Protein AF-A0A2D0PBV6-F1 (afdb_monomer_lite)

Organism: Eresus cinnaberinus (NCBI:txid175337)

Secondary structure (DSSP, 8-state):
-HHHHHHHHHHHHHHHHHHHT--BBPPPS--S---SSEEEES-SSGGGSPTTEEEEEETTEEEEEEPBSS--SBEEPPTTS---SEEEEPPHHHHH--

Structure (mmCIF, N/CA/C/O backbone):
data_AF-A0A2D0PBV6-F1
#
_entry.id   AF-A0A2D0PBV6-F1
#
loop_
_atom_site.group_PDB
_atom_site.id
_atom_site.type_symbol
_atom_site.label_atom_id
_atom_site.label_alt_id
_atom_site.label_comp_id
_atom_site.label_asym_id
_atom_site.label_entity_id
_atom_site.label_seq_id
_atom_site.pdbx_PDB_ins_code
_atom_site.Cartn_x
_atom_site.Cartn_y
_atom_site.Cartn_z
_atom_site.occupancy
_atom_site.B_iso_or_equiv
_atom_site.auth_seq_id
_atom_site.auth_comp_id
_atom_site.auth_asym_id
_atom_site.auth_atom_id
_atom_site.pdbx_PDB_model_num
ATOM 1 N N . MET A 1 1 ? -33.876 25.531 18.429 1.00 55.28 1 MET A N 1
ATOM 2 C CA . MET A 1 1 ? -32.624 25.347 19.202 1.00 55.28 1 MET A CA 1
ATOM 3 C C . MET A 1 1 ? -32.238 23.874 19.436 1.00 55.28 1 MET A C 1
ATOM 5 O O . MET A 1 1 ? -31.059 23.567 19.355 1.00 55.28 1 MET A O 1
ATOM 9 N N . MET A 1 2 ? -33.182 22.945 19.668 1.00 61.91 2 MET A N 1
ATOM 10 C CA . MET A 1 2 ? -32.887 21.512 19.911 1.00 61.91 2 MET A CA 1
ATOM 11 C C . MET A 1 2 ? -32.495 20.711 18.646 1.00 61.91 2 MET A C 1
ATOM 13 O O . MET A 1 2 ? -31.623 19.855 18.713 1.00 61.91 2 MET A O 1
ATOM 17 N N . LYS A 1 3 ? -33.053 21.052 17.471 1.00 62.81 3 LYS A N 1
ATOM 18 C CA . LYS A 1 3 ? -32.738 20.401 16.177 1.00 62.81 3 LYS A CA 1
ATOM 19 C C . LYS A 1 3 ? -31.272 20.572 15.739 1.00 62.81 3 LYS A C 1
ATOM 21 O O . LYS A 1 3 ? -30.637 19.595 15.371 1.00 62.81 3 LYS A O 1
ATOM 26 N N . ILE A 1 4 ? -30.712 21.781 15.866 1.00 76.75 4 ILE A N 1
ATOM 27 C CA . ILE A 1 4 ? -29.295 22.065 15.554 1.00 76.75 4 ILE A CA 1
ATOM 28 C C . ILE A 1 4 ? -28.352 21.285 16.481 1.00 76.75 4 ILE A C 1
ATOM 30 O O . ILE A 1 4 ? -27.378 20.713 16.010 1.00 76.75 4 ILE A O 1
ATOM 34 N N . LYS A 1 5 ? -28.668 21.194 17.781 1.00 74.19 5 LYS A N 1
ATOM 35 C CA . LYS A 1 5 ? -27.870 20.419 18.747 1.00 74.19 5 LYS A CA 1
ATOM 36 C C . LYS A 1 5 ? -27.839 18.925 18.398 1.00 74.19 5 LYS A C 1
ATOM 38 O O . LYS A 1 5 ? -26.774 18.324 18.432 1.00 74.19 5 LYS A O 1
ATOM 43 N N . ILE A 1 6 ? -28.978 18.349 18.001 1.00 83.12 6 ILE A N 1
ATOM 44 C CA . ILE A 1 6 ? -29.062 16.946 17.558 1.00 83.12 6 ILE A CA 1
ATOM 45 C C . ILE A 1 6 ? -28.268 16.728 16.261 1.00 83.12 6 ILE A C 1
ATOM 47 O O . ILE A 1 6 ? -27.549 15.742 16.150 1.00 83.12 6 ILE A O 1
ATOM 51 N N . HIS A 1 7 ? -28.349 17.648 15.293 1.00 84.62 7 HIS A N 1
ATOM 52 C CA . HIS A 1 7 ? -27.581 17.546 14.044 1.00 84.62 7 HIS A CA 1
ATOM 53 C C . HIS A 1 7 ? -26.071 17.617 14.282 1.00 84.62 7 HIS A C 1
ATOM 55 O O . HIS A 1 7 ? -25.332 16.828 13.703 1.00 84.62 7 HIS A O 1
ATOM 61 N N . ILE A 1 8 ? -25.617 18.497 15.179 1.00 87.62 8 ILE A N 1
ATOM 62 C CA . ILE A 1 8 ? -24.204 18.581 15.567 1.00 87.62 8 ILE A CA 1
ATOM 63 C C . ILE A 1 8 ? -23.736 17.253 16.178 1.00 87.62 8 ILE A C 1
ATOM 65 O O . ILE A 1 8 ? -22.708 16.726 15.763 1.00 87.62 8 ILE A O 1
ATOM 69 N N . ILE A 1 9 ? -24.506 16.672 17.105 1.00 89.25 9 ILE A N 1
ATOM 70 C CA . ILE A 1 9 ? -24.172 15.377 17.723 1.00 89.25 9 ILE A CA 1
ATOM 71 C C . ILE A 1 9 ? -24.091 14.263 16.669 1.00 89.25 9 ILE A C 1
ATOM 73 O O . ILE A 1 9 ? -23.145 13.480 16.685 1.00 89.25 9 ILE A O 1
ATOM 77 N N . LEU A 1 10 ? -25.038 14.210 15.727 1.00 89.69 10 LEU A N 1
ATOM 78 C CA . LEU A 1 10 ? -25.020 13.221 14.644 1.00 89.69 10 LEU A CA 1
ATOM 79 C C . LEU A 1 10 ? -23.783 13.368 13.750 1.00 89.69 10 LEU A C 1
ATOM 81 O O . LEU A 1 10 ? -23.152 12.364 13.432 1.00 89.69 10 LEU A O 1
ATOM 85 N N . ILE A 1 11 ? -23.398 14.597 13.393 1.00 89.25 11 ILE A N 1
ATOM 86 C CA . ILE A 1 11 ? -22.182 14.853 12.605 1.00 89.25 11 ILE A CA 1
ATOM 87 C C . ILE A 1 11 ? -20.942 14.365 13.362 1.00 89.25 11 ILE A C 1
ATOM 89 O O . ILE A 1 11 ? -20.124 13.652 12.787 1.00 89.25 11 ILE A O 1
ATOM 93 N N . PHE A 1 12 ? -20.826 14.677 14.656 1.00 88.50 12 PHE A N 1
ATOM 94 C CA . PHE A 1 12 ? -19.703 14.209 15.472 1.00 88.50 12 PHE A CA 1
ATOM 95 C C . PHE A 1 12 ? -19.629 12.683 15.554 1.00 88.50 12 PHE A C 1
ATOM 97 O O . PHE A 1 12 ? -18.538 12.132 15.433 1.00 88.50 12 PHE A O 1
ATOM 104 N N . LEU A 1 13 ? -20.764 11.996 15.706 1.00 88.00 13 LEU A N 1
ATOM 105 C CA . LEU A 1 13 ? -20.802 10.530 15.722 1.00 88.00 13 LEU A CA 1
ATOM 106 C C . LEU A 1 13 ? -20.361 9.929 14.383 1.00 88.00 13 LEU A C 1
ATOM 108 O O . LEU A 1 13 ? -19.608 8.957 14.373 1.00 88.00 13 LEU A O 1
ATOM 112 N N . VAL A 1 14 ? -20.779 10.521 13.261 1.00 86.44 14 VAL A N 1
ATOM 113 C CA . VAL A 1 14 ? -20.354 10.084 11.921 1.00 86.44 14 VAL A CA 1
ATOM 114 C C . VAL A 1 14 ? -18.855 10.313 11.726 1.00 86.44 14 VAL A C 1
ATOM 116 O O . VAL A 1 14 ? -18.152 9.399 11.303 1.00 86.44 14 VAL A O 1
ATOM 119 N N . CYS A 1 15 ? -18.335 11.489 12.084 1.00 84.06 15 CYS A N 1
ATOM 120 C CA . CYS A 1 15 ? -16.901 11.773 12.011 1.00 84.06 15 CYS A CA 1
ATOM 121 C C . CYS A 1 15 ? -16.085 10.824 12.898 1.00 84.06 15 CYS A C 1
ATOM 123 O O . CYS A 1 15 ? -15.065 10.301 12.455 1.00 84.06 15 CYS A O 1
ATOM 125 N N . PHE A 1 16 ? -16.551 10.562 14.122 1.00 81.50 16 PHE A N 1
ATOM 126 C CA . PHE A 1 16 ? -15.892 9.637 15.039 1.00 81.50 16 PHE A CA 1
ATOM 127 C C . PHE A 1 16 ? -15.870 8.213 14.481 1.00 81.50 16 PHE A C 1
ATOM 129 O O . PHE A 1 16 ? -14.829 7.564 14.518 1.00 81.50 16 PHE A O 1
ATOM 136 N N . ALA A 1 17 ? -16.981 7.747 13.901 1.00 77.06 17 ALA A N 1
ATOM 137 C CA . ALA A 1 17 ? -17.028 6.454 13.230 1.00 77.06 17 ALA A CA 1
ATOM 138 C C . ALA A 1 17 ? -16.018 6.385 12.071 1.00 77.06 17 ALA A C 1
ATOM 140 O O . ALA A 1 17 ? -15.251 5.432 11.998 1.00 77.06 17 ALA A O 1
ATOM 141 N N . ILE A 1 18 ? -15.948 7.406 11.209 1.00 75.12 18 ILE A N 1
ATOM 142 C CA . ILE A 1 18 ? -14.990 7.435 10.087 1.00 75.12 18 ILE A CA 1
ATOM 143 C C . ILE A 1 18 ? -13.542 7.313 10.588 1.00 75.12 18 ILE A C 1
ATOM 145 O O . ILE A 1 18 ? -12.774 6.528 10.036 1.00 75.12 18 ILE A O 1
ATOM 149 N N . VAL A 1 19 ? -13.178 8.045 11.646 1.00 72.19 19 VAL A N 1
ATOM 150 C CA . VAL A 1 19 ? -11.825 7.994 12.229 1.00 72.19 19 VAL A CA 1
ATOM 151 C C . VAL A 1 19 ? -11.553 6.643 12.895 1.00 72.19 19 VAL A C 1
ATOM 153 O O . VAL A 1 19 ? -10.482 6.074 12.703 1.00 72.19 19 VAL A O 1
ATOM 156 N N . ALA A 1 20 ? -12.522 6.092 13.629 1.00 69.12 20 ALA A N 1
ATOM 157 C CA . ALA A 1 20 ? -12.379 4.804 14.309 1.00 69.12 20 ALA A CA 1
ATOM 158 C C . ALA A 1 20 ? -12.217 3.620 13.339 1.00 69.12 20 ALA A C 1
ATOM 160 O O . ALA A 1 20 ? -11.642 2.598 13.707 1.00 69.12 20 ALA A O 1
ATOM 161 N N . PHE A 1 21 ? -12.708 3.751 12.104 1.00 69.38 21 PHE A N 1
ATOM 162 C CA . PHE A 1 21 ? -12.566 2.743 11.053 1.00 69.38 21 PHE A CA 1
ATOM 163 C C . PHE A 1 21 ? -11.492 3.092 10.017 1.00 69.38 21 PHE A C 1
ATOM 165 O O . PHE A 1 21 ? -11.444 2.450 8.964 1.00 69.38 21 PHE A O 1
ATOM 172 N N . ALA A 1 22 ? -10.627 4.073 10.295 1.00 80.44 22 ALA A N 1
ATOM 173 C CA . ALA A 1 22 ? -9.502 4.376 9.425 1.00 80.44 22 ALA A CA 1
ATOM 174 C C . ALA A 1 22 ? -8.593 3.142 9.286 1.00 80.44 22 ALA A C 1
ATOM 176 O O . ALA A 1 22 ? -8.229 2.487 10.263 1.00 80.44 22 ALA A O 1
ATOM 177 N N . LYS A 1 23 ? -8.267 2.801 8.040 1.00 87.88 23 LYS A N 1
ATOM 178 C CA . LYS A 1 23 ? -7.448 1.644 7.677 1.00 87.88 23 LYS A CA 1
ATOM 179 C C . LYS A 1 23 ? -6.138 2.132 7.085 1.00 87.88 23 LYS A C 1
ATOM 181 O O . LYS A 1 23 ? -6.148 2.908 6.132 1.00 87.88 23 LYS A O 1
ATOM 186 N N . PHE A 1 24 ? -5.027 1.646 7.623 1.00 92.44 24 PHE A N 1
ATOM 187 C CA . PHE A 1 24 ? -3.686 2.089 7.253 1.00 92.44 24 PHE A CA 1
ATOM 188 C C . PHE A 1 24 ? -2.858 0.954 6.660 1.00 92.44 24 PHE A C 1
ATOM 190 O O . PHE A 1 24 ? -2.987 -0.214 7.044 1.00 92.44 24 PHE A O 1
ATOM 197 N N . CYS A 1 25 ? -1.996 1.301 5.707 1.00 96.06 25 CYS A N 1
ATOM 198 C CA . CYS A 1 25 ? -1.067 0.359 5.097 1.00 96.06 25 CYS A CA 1
ATOM 199 C C . CYS A 1 25 ? 0.082 0.062 6.056 1.00 96.06 25 CYS A C 1
ATOM 201 O O . CYS A 1 25 ? 0.701 1.003 6.551 1.00 96.06 25 CYS A O 1
ATOM 203 N N . PRO A 1 26 ? 0.436 -1.207 6.312 1.00 95.38 26 PRO A N 1
ATOM 204 C CA . PRO A 1 26 ? 1.640 -1.493 7.079 1.00 95.38 26 PRO A CA 1
ATOM 205 C C . PRO A 1 26 ? 2.880 -0.914 6.370 1.00 95.38 26 PRO A C 1
ATOM 207 O O . PRO A 1 26 ? 2.858 -0.737 5.148 1.00 95.38 26 PRO A O 1
ATOM 210 N N . PRO A 1 27 ? 3.970 -0.641 7.106 1.00 94.12 27 PRO A N 1
ATOM 211 C CA . PRO A 1 27 ? 5.236 -0.269 6.489 1.00 94.12 27 PRO A CA 1
ATOM 212 C C . PRO A 1 27 ? 5.683 -1.332 5.469 1.00 94.12 27 PRO A C 1
ATOM 214 O O . PRO A 1 27 ? 5.446 -2.525 5.705 1.00 94.12 27 PRO A O 1
ATOM 217 N N . PRO A 1 28 ? 6.340 -0.940 4.362 1.00 91.25 28 PRO A N 1
ATOM 218 C CA . PRO A 1 28 ? 6.859 -1.894 3.389 1.00 91.25 28 PRO A CA 1
ATOM 219 C C . PRO A 1 28 ? 7.814 -2.889 4.054 1.00 91.25 28 PRO A C 1
ATOM 221 O O . PRO A 1 28 ? 8.684 -2.494 4.830 1.00 91.25 28 PRO A O 1
ATOM 224 N N . LEU A 1 29 ? 7.698 -4.177 3.716 1.00 86.06 29 LEU A N 1
ATOM 225 C CA . LEU A 1 29 ? 8.646 -5.195 4.200 1.00 86.06 29 LEU A CA 1
ATOM 226 C C . LEU A 1 29 ? 10.073 -4.943 3.694 1.00 86.06 29 LEU A C 1
ATOM 228 O O . LEU A 1 29 ? 11.044 -5.267 4.372 1.00 86.06 29 LEU A O 1
ATOM 232 N N . HIS A 1 30 ? 10.183 -4.367 2.499 1.00 87.62 30 HIS A N 1
ATOM 233 C CA . HIS A 1 30 ? 11.439 -3.982 1.873 1.00 87.62 30 HIS A CA 1
ATOM 234 C C . HIS A 1 30 ? 11.352 -2.496 1.515 1.00 87.62 30 HIS A C 1
ATOM 236 O O . HIS A 1 30 ? 10.794 -2.170 0.469 1.00 87.62 30 HIS A O 1
ATOM 242 N N . PRO A 1 31 ? 11.832 -1.597 2.392 1.00 86.75 31 PRO A N 1
ATOM 243 C CA . PRO A 1 31 ? 11.748 -0.153 2.172 1.00 86.75 31 PRO A CA 1
ATOM 244 C C . PRO A 1 31 ? 12.767 0.356 1.143 1.00 86.75 31 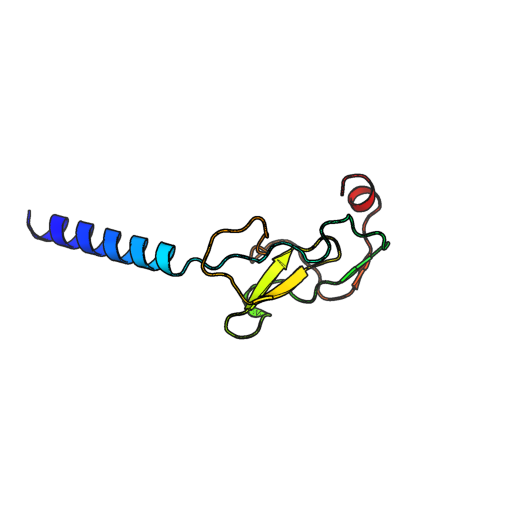PRO A C 1
ATOM 246 O O . PRO A 1 31 ? 12.645 1.480 0.673 1.00 86.75 31 PRO A O 1
ATOM 249 N N . GLU A 1 32 ? 13.759 -0.465 0.793 1.00 89.88 32 GLU A N 1
ATOM 250 C CA . GLU A 1 32 ? 14.793 -0.127 -0.182 1.00 89.88 32 GLU A CA 1
ATOM 251 C C . GLU A 1 32 ? 14.205 0.166 -1.575 1.00 89.88 32 GLU A C 1
ATOM 253 O O . GLU A 1 32 ? 13.251 -0.507 -1.992 1.00 89.88 32 GLU A O 1
ATOM 258 N N . PRO A 1 33 ? 14.809 1.095 -2.341 1.00 87.88 33 PRO A N 1
ATOM 259 C CA . PRO A 1 33 ? 14.405 1.372 -3.712 1.00 87.88 33 PRO A CA 1
ATOM 260 C C . PRO A 1 33 ? 14.381 0.110 -4.574 1.00 87.88 33 PRO A C 1
ATOM 262 O O . PRO A 1 33 ? 15.208 -0.803 -4.444 1.00 87.88 33 PRO A O 1
ATOM 265 N N . CYS A 1 34 ? 13.428 0.057 -5.502 1.00 88.06 34 CYS A N 1
ATOM 266 C CA . CYS A 1 34 ? 13.292 -1.101 -6.363 1.00 88.06 34 CYS A CA 1
ATOM 267 C C . CYS A 1 34 ? 14.450 -1.196 -7.357 1.00 88.06 34 CYS A C 1
ATOM 269 O O . CYS A 1 34 ? 14.502 -0.459 -8.335 1.00 88.06 34 CYS A O 1
ATOM 271 N N . LYS A 1 35 ? 15.331 -2.180 -7.165 1.00 88.44 35 LYS A N 1
ATOM 272 C CA . LYS A 1 35 ? 16.511 -2.412 -8.020 1.00 88.44 35 LYS A CA 1
ATOM 273 C C . LYS A 1 35 ? 16.193 -3.001 -9.402 1.00 88.44 35 LYS A C 1
ATOM 275 O O . LYS A 1 35 ? 17.108 -3.337 -10.149 1.00 88.44 35 LYS A O 1
ATOM 280 N N . ARG A 1 36 ? 14.915 -3.215 -9.722 1.00 87.00 36 ARG A N 1
ATOM 281 C CA . ARG A 1 36 ? 14.475 -3.775 -11.005 1.00 87.00 36 ARG A CA 1
ATOM 282 C C . ARG A 1 36 ? 14.111 -2.643 -11.956 1.00 87.00 36 ARG A C 1
ATOM 284 O O . ARG A 1 36 ? 13.506 -1.660 -11.545 1.00 87.00 36 ARG A O 1
ATOM 291 N N . ASP A 1 37 ? 14.358 -2.851 -13.242 1.00 88.06 37 ASP A N 1
ATOM 292 C CA . ASP A 1 37 ? 13.916 -1.971 -14.333 1.00 88.06 37 ASP A CA 1
ATOM 293 C C . ASP A 1 37 ? 12.395 -2.025 -14.570 1.00 88.06 37 ASP A C 1
ATOM 295 O O . ASP A 1 37 ? 11.874 -1.434 -15.515 1.00 88.06 37 ASP A O 1
ATOM 299 N N . TYR A 1 38 ? 11.657 -2.742 -13.723 1.00 88.81 38 TYR A N 1
ATOM 300 C CA . TYR A 1 38 ? 10.208 -2.827 -13.747 1.00 88.81 38 TYR A CA 1
ATOM 301 C C . TYR A 1 38 ? 9.626 -2.838 -12.333 1.00 88.81 38 TYR A C 1
ATOM 303 O O . TYR A 1 38 ? 10.269 -3.266 -11.374 1.00 88.81 38 TYR A O 1
ATOM 311 N N . LYS A 1 39 ? 8.375 -2.398 -12.223 1.00 91.62 39 LYS A N 1
ATOM 312 C CA . LYS A 1 39 ? 7.503 -2.601 -11.062 1.00 91.62 39 LYS A CA 1
ATOM 313 C C . LYS A 1 39 ? 6.423 -3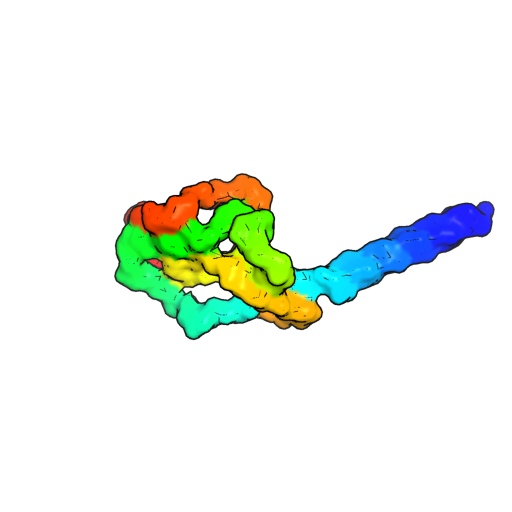.615 -11.418 1.00 91.62 39 LYS A C 1
ATOM 315 O O . LYS A 1 39 ? 6.146 -3.841 -12.599 1.00 91.62 39 LYS A O 1
ATOM 320 N N . TYR A 1 40 ? 5.838 -4.245 -10.409 1.00 95.12 40 TYR A N 1
ATOM 321 C CA . TYR A 1 40 ? 4.709 -5.146 -10.596 1.00 95.12 40 TYR A CA 1
ATOM 322 C C . TYR A 1 40 ? 3.554 -4.727 -9.691 1.00 95.12 40 TYR A C 1
ATOM 324 O O . TYR A 1 40 ? 3.633 -4.872 -8.474 1.00 95.12 40 TYR A O 1
ATOM 332 N N . ASN A 1 41 ? 2.486 -4.206 -10.289 1.00 96.31 41 ASN A N 1
ATOM 333 C CA . ASN A 1 41 ? 1.299 -3.789 -9.554 1.00 96.31 41 ASN A CA 1
ATOM 334 C C . ASN A 1 41 ? 0.305 -4.949 -9.494 1.00 96.31 41 ASN A C 1
ATOM 336 O O . ASN A 1 41 ? -0.255 -5.362 -10.511 1.00 96.31 41 ASN A O 1
ATOM 340 N N . HIS A 1 42 ? 0.082 -5.470 -8.293 1.00 96.81 42 HIS A N 1
ATOM 341 C CA . HIS A 1 42 ? -0.955 -6.460 -8.013 1.00 96.81 42 HIS A CA 1
ATOM 342 C C . HIS A 1 42 ? -2.336 -5.826 -7.797 1.00 96.81 42 HIS A C 1
ATOM 344 O O . HIS A 1 42 ? -3.326 -6.549 -7.776 1.00 96.81 42 HIS A O 1
ATOM 350 N N . CYS A 1 43 ? -2.395 -4.503 -7.627 1.00 97.44 43 CYS A N 1
ATOM 351 C CA . CYS A 1 43 ? -3.616 -3.717 -7.507 1.00 97.44 43 CYS A CA 1
ATOM 352 C C . CYS A 1 43 ? -3.400 -2.299 -8.065 1.00 97.44 43 CYS A C 1
ATOM 354 O O . CYS A 1 43 ? -2.295 -1.753 -8.004 1.00 97.44 43 CYS A O 1
ATOM 356 N N . CYS A 1 44 ? -4.464 -1.711 -8.597 1.00 96.81 44 CYS A N 1
ATOM 357 C CA . CYS A 1 44 ? -4.559 -0.323 -9.054 1.00 96.81 44 CYS A CA 1
ATOM 358 C C . CYS A 1 44 ? -5.801 0.388 -8.487 1.00 96.81 44 CYS A C 1
ATOM 360 O O . CYS A 1 44 ? -6.145 1.494 -8.891 1.00 96.81 44 CYS A O 1
ATOM 362 N N . SER A 1 45 ? -6.501 -0.252 -7.559 1.00 95.44 45 SER A N 1
ATOM 363 C CA . SER A 1 45 ? -7.612 0.298 -6.810 1.00 95.44 45 SER A CA 1
ATOM 364 C C . SER A 1 45 ? -7.751 -0.454 -5.489 1.00 95.44 45 SER A C 1
ATOM 366 O O . SER A 1 45 ? -7.335 -1.607 -5.350 1.00 95.44 45 SER A O 1
ATOM 368 N N . GLN A 1 46 ? -8.384 0.180 -4.507 1.00 94.38 46 GLN A N 1
ATOM 369 C CA . GLN A 1 46 ? -8.757 -0.482 -3.256 1.00 94.38 46 GLN A CA 1
ATOM 370 C C . GLN A 1 46 ? -9.745 -1.641 -3.486 1.00 94.38 46 GLN A C 1
ATOM 372 O O . GLN A 1 46 ? -9.778 -2.577 -2.695 1.00 94.38 46 GLN A O 1
ATOM 377 N N . GLY A 1 47 ? -10.524 -1.600 -4.576 1.00 93.44 47 GLY A N 1
ATOM 378 C CA . GLY A 1 47 ? -11.491 -2.642 -4.937 1.00 93.44 47 GLY A CA 1
ATOM 379 C C . GLY A 1 47 ? -10.866 -3.909 -5.524 1.00 93.44 47 GLY A C 1
ATOM 380 O O . GLY A 1 47 ? -11.539 -4.932 -5.599 1.00 93.44 47 GLY A O 1
ATOM 381 N N . ASP A 1 48 ? -9.589 -3.865 -5.902 1.00 96.25 48 ASP A N 1
ATOM 382 C CA . ASP A 1 48 ? -8.884 -5.028 -6.453 1.00 96.25 48 ASP A CA 1
ATOM 383 C C . ASP A 1 48 ? -8.445 -6.013 -5.360 1.00 96.25 48 ASP A C 1
ATOM 385 O O . ASP A 1 48 ? -8.093 -7.163 -5.635 1.00 96.25 48 ASP A O 1
ATOM 389 N N . CYS A 1 49 ? -8.437 -5.551 -4.110 1.00 96.38 49 CYS A N 1
ATOM 390 C CA . CYS A 1 49 ? -8.026 -6.328 -2.957 1.00 96.38 49 CYS A CA 1
ATOM 391 C C . CYS A 1 49 ? -9.201 -7.088 -2.337 1.00 96.38 49 CYS A C 1
ATOM 393 O O . CYS A 1 49 ? -10.365 -6.695 -2.422 1.00 96.38 49 CYS A O 1
ATOM 395 N N . LYS A 1 50 ? -8.890 -8.211 -1.681 1.00 93.75 5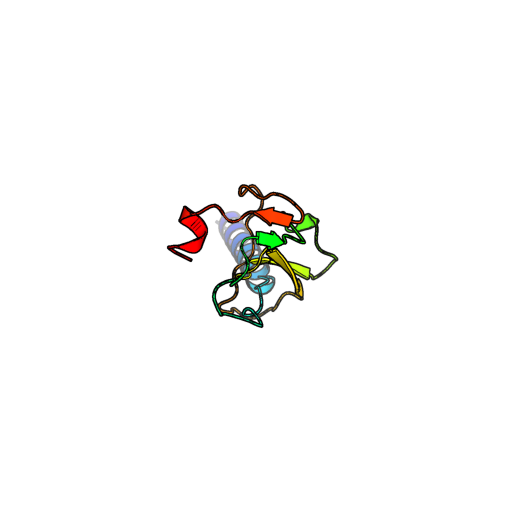0 LYS A N 1
ATOM 396 C CA . LYS A 1 50 ? -9.884 -8.992 -0.935 1.00 93.75 50 LYS A CA 1
ATOM 397 C C . LYS A 1 50 ? -10.398 -8.200 0.267 1.00 93.75 50 LYS A C 1
ATOM 399 O O . LYS A 1 50 ? -9.764 -7.258 0.731 1.00 93.75 50 LYS A O 1
ATOM 404 N N . SER A 1 51 ? -11.533 -8.628 0.819 1.00 87.06 51 SER A N 1
ATOM 405 C CA . SER A 1 51 ? -12.102 -8.024 2.026 1.00 87.06 51 SER A CA 1
ATOM 406 C C . SER A 1 51 ? -11.054 -7.892 3.138 1.00 87.06 51 SER A C 1
ATOM 408 O O . SER A 1 51 ? -10.351 -8.856 3.444 1.00 87.06 51 SER A O 1
ATOM 410 N N . TYR A 1 52 ? -11.002 -6.708 3.761 1.00 86.81 52 TYR A N 1
ATOM 411 C CA . TYR A 1 52 ? -10.049 -6.297 4.809 1.00 86.81 52 TYR A CA 1
ATOM 412 C C . TYR A 1 52 ? -8.595 -6.067 4.365 1.00 86.81 52 TYR A C 1
ATOM 414 O O . TYR A 1 52 ? -7.781 -5.642 5.193 1.00 86.81 52 TYR A O 1
ATOM 422 N N . ASP A 1 53 ? -8.278 -6.308 3.096 1.00 95.12 53 ASP A N 1
ATOM 423 C CA . ASP A 1 53 ? -7.017 -5.888 2.504 1.00 95.12 53 ASP A CA 1
ATOM 424 C C . ASP A 1 53 ? -7.209 -4.553 1.783 1.00 95.12 53 ASP A C 1
ATOM 426 O O . ASP A 1 53 ? -8.291 -4.230 1.293 1.00 95.12 53 ASP A O 1
ATOM 430 N N . ILE A 1 54 ? -6.140 -3.773 1.738 1.00 95.88 54 ILE A N 1
ATOM 431 C CA . ILE A 1 54 ? -6.082 -2.476 1.073 1.00 95.88 54 ILE A CA 1
ATOM 432 C C . ILE A 1 54 ? -4.886 -2.458 0.126 1.00 95.88 54 ILE A C 1
ATOM 434 O O . ILE A 1 54 ? -3.868 -3.110 0.377 1.00 95.88 54 ILE A O 1
ATOM 438 N N . CYS A 1 55 ? -5.011 -1.727 -0.975 1.00 97.06 55 CYS A N 1
ATOM 439 C CA . CYS A 1 55 ? -3.940 -1.574 -1.947 1.00 97.06 55 CYS A CA 1
ATOM 440 C C . CYS A 1 55 ? -2.898 -0.594 -1.399 1.00 97.06 55 CYS A C 1
ATOM 442 O O . CYS A 1 55 ? -3.210 0.577 -1.161 1.00 97.06 55 CYS A O 1
ATOM 444 N N . CYS A 1 56 ? -1.675 -1.073 -1.188 1.00 96.81 56 CYS A N 1
ATOM 445 C CA . CYS A 1 56 ? -0.566 -0.318 -0.619 1.00 96.81 56 CYS A CA 1
ATOM 446 C C . CYS A 1 56 ? 0.534 -0.093 -1.649 1.00 96.81 56 CYS A C 1
ATOM 448 O O . CYS A 1 56 ? 0.840 -0.983 -2.442 1.00 96.81 56 CYS A O 1
ATOM 450 N N . VAL A 1 57 ? 1.147 1.086 -1.602 1.00 95.19 57 VAL A N 1
ATOM 451 C CA . VAL A 1 57 ? 2.296 1.445 -2.432 1.00 95.19 57 VAL A CA 1
ATOM 452 C C . VAL A 1 57 ? 3.558 0.887 -1.784 1.00 95.19 57 VAL A C 1
ATOM 454 O O . VAL A 1 57 ? 3.903 1.254 -0.661 1.00 95.19 57 VAL A O 1
ATOM 457 N N . GLU A 1 58 ? 4.263 0.015 -2.500 1.00 94.31 58 GLU A N 1
ATOM 458 C CA . GLU A 1 58 ? 5.594 -0.458 -2.120 1.00 94.31 58 GLU A CA 1
ATOM 459 C C . GLU A 1 58 ? 6.624 -0.076 -3.199 1.00 94.31 58 GLU A C 1
ATOM 461 O O . GLU A 1 58 ? 6.255 0.182 -4.352 1.00 94.31 58 GLU A O 1
ATOM 466 N N . PRO A 1 59 ? 7.933 -0.042 -2.877 1.00 92.50 59 PRO A N 1
ATOM 467 C CA . PRO A 1 59 ? 8.956 0.433 -3.813 1.00 92.50 59 PRO A CA 1
ATOM 468 C C . PRO A 1 59 ? 8.936 -0.271 -5.179 1.00 92.50 59 PRO A C 1
ATOM 470 O O . PRO A 1 59 ? 9.104 0.374 -6.218 1.00 92.50 59 PRO A O 1
ATOM 473 N N . CYS A 1 60 ? 8.684 -1.586 -5.194 1.00 92.81 60 CYS A N 1
ATOM 474 C CA . CYS A 1 60 ? 8.628 -2.404 -6.411 1.00 92.81 60 CYS A CA 1
ATOM 475 C C . CYS A 1 60 ? 7.223 -2.583 -7.016 1.00 92.81 60 CYS A C 1
ATOM 477 O O . CYS A 1 60 ? 7.058 -3.414 -7.913 1.00 92.81 60 CYS A O 1
ATOM 479 N N . GLY A 1 61 ? 6.234 -1.798 -6.588 1.00 94.38 61 GLY A N 1
ATOM 480 C CA . GLY A 1 61 ? 4.870 -1.830 -7.118 1.00 94.38 61 GLY A CA 1
ATOM 481 C C . GLY A 1 61 ? 3.812 -1.936 -6.027 1.00 94.38 61 GLY A C 1
ATOM 482 O O . GLY A 1 61 ? 4.118 -2.078 -4.846 1.00 94.38 61 GLY A O 1
ATOM 483 N N . ASN A 1 62 ? 2.553 -1.846 -6.433 1.00 96.12 62 ASN A N 1
ATOM 484 C CA . ASN A 1 62 ? 1.426 -1.868 -5.511 1.00 96.12 62 ASN A CA 1
ATOM 485 C C . ASN A 1 62 ? 1.035 -3.297 -5.118 1.00 96.12 62 ASN A C 1
ATOM 487 O O . ASN A 1 62 ? 0.962 -4.186 -5.971 1.00 96.12 62 ASN A O 1
ATOM 491 N N . VAL A 1 63 ? 0.721 -3.513 -3.842 1.00 96.56 63 VAL A N 1
ATOM 492 C CA . VAL A 1 63 ? 0.352 -4.823 -3.288 1.00 96.56 63 VAL A CA 1
ATOM 493 C C . VAL A 1 63 ? -0.814 -4.695 -2.316 1.00 96.56 63 VAL A C 1
ATOM 495 O O . VAL A 1 63 ? -0.859 -3.786 -1.492 1.00 96.56 63 VAL A O 1
ATOM 498 N N . CYS A 1 64 ? -1.734 -5.658 -2.364 1.00 96.88 64 CYS A N 1
ATOM 499 C CA . CYS A 1 64 ? -2.760 -5.806 -1.342 1.00 96.88 64 CYS A CA 1
ATOM 500 C C . CYS A 1 64 ? -2.131 -6.261 -0.021 1.00 96.88 64 CYS A C 1
ATOM 502 O O . CYS A 1 64 ? -1.512 -7.328 0.050 1.00 96.88 64 CYS A O 1
ATOM 504 N N . ARG A 1 65 ? -2.296 -5.463 1.035 1.00 96.38 65 ARG A N 1
ATOM 505 C CA . ARG A 1 65 ? -1.879 -5.807 2.398 1.00 96.38 65 ARG A CA 1
ATOM 506 C C . ARG A 1 65 ? -3.071 -5.773 3.331 1.00 96.38 65 ARG A C 1
ATOM 508 O O . ARG A 1 65 ? -3.977 -4.962 3.163 1.00 96.38 65 ARG A O 1
ATOM 515 N N . ARG A 1 66 ? -3.014 -6.591 4.379 1.00 94.88 66 ARG A N 1
ATOM 516 C CA . ARG A 1 66 ? -3.990 -6.512 5.459 1.00 94.88 66 ARG A CA 1
ATOM 517 C C . ARG A 1 66 ? -3.903 -5.154 6.142 1.00 94.88 66 ARG A C 1
ATOM 519 O O . ARG A 1 66 ? -2.829 -4.763 6.606 1.00 94.88 66 ARG A O 1
ATOM 526 N N . ALA A 1 67 ? -5.037 -4.467 6.208 1.00 93.25 67 ALA A N 1
ATOM 527 C CA . ALA A 1 67 ? -5.117 -3.162 6.835 1.00 93.25 67 ALA A CA 1
ATOM 528 C C . ALA A 1 67 ? -4.744 -3.212 8.323 1.00 93.25 67 ALA A C 1
ATOM 530 O O . ALA A 1 67 ? -5.030 -4.187 9.028 1.00 93.25 67 ALA A O 1
ATOM 531 N N . ARG A 1 68 ? -4.132 -2.130 8.802 1.00 92.25 68 ARG A N 1
ATOM 532 C CA . ARG A 1 68 ? -3.911 -1.850 10.221 1.00 92.25 68 ARG A CA 1
ATOM 533 C C . ARG A 1 68 ? -4.943 -0.841 10.707 1.00 92.25 68 ARG A C 1
ATOM 535 O O . ARG A 1 68 ? -5.319 0.059 9.967 1.00 92.25 68 ARG A O 1
ATOM 542 N N . ASP A 1 69 ? -5.367 -1.000 11.954 1.00 88.62 69 ASP A N 1
ATOM 543 C CA . ASP A 1 69 ? -6.297 -0.080 12.624 1.00 88.62 69 ASP A CA 1
ATOM 544 C C . ASP A 1 69 ? -5.559 1.072 13.338 1.00 88.62 69 ASP A C 1
ATOM 546 O O . ASP A 1 69 ? -6.182 1.969 13.893 1.00 88.62 69 ASP A O 1
ATOM 550 N N . ALA A 1 70 ? -4.223 1.044 13.328 1.00 87.81 70 ALA A N 1
ATOM 551 C CA . ALA A 1 70 ? -3.358 2.087 13.863 1.00 87.81 70 ALA A CA 1
ATOM 552 C C . ALA A 1 70 ? -2.570 2.745 12.730 1.00 87.81 70 ALA A C 1
ATOM 554 O O . ALA A 1 70 ? -2.175 2.066 11.779 1.00 87.81 70 ALA A O 1
ATOM 555 N N . GLU A 1 71 ? -2.332 4.048 12.864 1.00 87.81 71 GLU A N 1
ATOM 556 C CA . GLU A 1 71 ? -1.561 4.832 11.905 1.00 87.81 71 GLU A CA 1
ATOM 557 C C . GLU A 1 71 ? -0.124 4.309 11.782 1.00 87.81 71 GLU A C 1
ATOM 559 O O . GLU A 1 71 ? 0.528 3.932 12.759 1.00 87.81 71 GLU A O 1
ATOM 564 N N . THR A 1 72 ? 0.359 4.259 10.547 1.00 92.56 72 THR A N 1
ATOM 565 C CA . THR A 1 72 ? 1.650 3.690 10.158 1.00 92.56 72 THR A CA 1
ATOM 566 C C . THR A 1 72 ? 2.270 4.537 9.052 1.00 92.56 72 THR A C 1
ATOM 568 O O . THR A 1 72 ? 1.589 5.303 8.380 1.00 92.56 72 THR A O 1
ATOM 571 N N . SER A 1 73 ? 3.569 4.361 8.806 1.00 91.94 73 SER A N 1
ATOM 572 C CA . SER A 1 73 ? 4.281 5.043 7.716 1.00 91.94 73 SER A CA 1
ATOM 573 C C . SER A 1 73 ? 4.002 4.473 6.317 1.00 91.94 73 SER A C 1
ATOM 575 O O . SER A 1 73 ? 4.558 4.961 5.335 1.00 91.94 73 SER A O 1
ATOM 577 N N . GLY A 1 74 ? 3.188 3.418 6.207 1.00 93.69 74 GLY A N 1
ATOM 578 C CA . GLY A 1 74 ? 2.827 2.831 4.921 1.00 93.69 74 GLY A CA 1
ATOM 579 C C . GLY A 1 74 ? 1.806 3.686 4.176 1.00 93.69 74 GLY A C 1
ATOM 580 O O . GLY A 1 74 ? 0.954 4.339 4.774 1.00 93.69 74 GLY A O 1
ATOM 581 N N . VAL A 1 75 ? 1.869 3.653 2.847 1.00 95.00 75 VAL A N 1
ATOM 582 C CA . VAL A 1 75 ? 1.064 4.524 1.985 1.00 95.00 75 VAL A CA 1
ATOM 583 C C . VAL A 1 75 ? 0.020 3.702 1.240 1.00 95.00 75 VAL A C 1
ATOM 585 O O . VAL A 1 75 ? 0.353 2.726 0.571 1.00 95.00 75 VAL A O 1
ATOM 588 N N . ALA A 1 76 ? -1.248 4.098 1.342 1.00 95.00 76 ALA A N 1
ATOM 589 C CA . ALA A 1 76 ? -2.327 3.516 0.551 1.00 95.00 76 ALA A CA 1
ATOM 590 C C . ALA A 1 76 ? -2.350 4.108 -0.863 1.00 95.00 76 ALA A C 1
ATOM 592 O O . ALA A 1 76 ? -2.198 5.317 -1.044 1.00 95.00 76 ALA A O 1
ATOM 593 N N . PHE A 1 77 ? -2.575 3.256 -1.860 1.00 95.69 77 PHE A N 1
ATOM 594 C CA . PHE A 1 77 ? -2.786 3.683 -3.238 1.00 95.69 77 PHE A CA 1
ATOM 595 C C . PHE A 1 77 ? -4.120 4.434 -3.360 1.00 95.69 77 PHE A C 1
ATOM 597 O O . PHE A 1 77 ? -5.143 3.981 -2.834 1.00 95.69 77 PHE A O 1
ATOM 604 N N . ARG A 1 78 ? -4.144 5.582 -4.042 1.00 93.75 78 ARG A N 1
ATOM 605 C CA . ARG A 1 78 ? -5.367 6.383 -4.174 1.00 93.75 78 ARG A CA 1
ATOM 606 C C . ARG A 1 78 ? -6.147 5.947 -5.408 1.00 93.75 78 ARG A C 1
ATOM 608 O O . ARG A 1 78 ? -5.607 5.848 -6.502 1.00 93.75 78 ARG A O 1
ATOM 615 N N . ASN A 1 79 ? -7.442 5.695 -5.237 1.00 91.12 79 ASN A N 1
ATOM 616 C CA . ASN A 1 79 ? -8.304 5.345 -6.363 1.00 91.12 79 ASN A CA 1
ATOM 617 C C . ASN A 1 79 ? -8.349 6.494 -7.379 1.00 91.12 79 ASN A C 1
ATOM 619 O O . ASN A 1 79 ? -8.644 7.627 -7.006 1.00 91.12 79 ASN A O 1
ATOM 623 N N . GLY A 1 80 ? -8.119 6.172 -8.653 1.00 88.50 80 GLY A N 1
ATOM 624 C CA . GLY A 1 80 ? -8.108 7.141 -9.751 1.00 88.50 80 GLY A CA 1
ATOM 625 C C . GLY A 1 80 ? -6.717 7.654 -10.130 1.00 88.50 80 GLY A C 1
ATOM 626 O O . GLY A 1 80 ? -6.597 8.274 -11.184 1.00 88.50 80 GLY A O 1
ATOM 627 N N . ASP A 1 81 ? -5.679 7.364 -9.338 1.00 91.12 81 ASP A N 1
ATOM 628 C CA . ASP A 1 81 ? -4.295 7.624 -9.744 1.00 91.12 81 ASP A CA 1
ATOM 629 C C . ASP A 1 81 ? -3.928 6.756 -10.961 1.00 91.12 81 ASP A C 1
ATOM 631 O O . ASP A 1 81 ? -4.384 5.615 -11.099 1.00 91.12 81 ASP A O 1
ATOM 635 N N . GLU A 1 82 ? -3.074 7.283 -11.844 1.00 91.44 82 GLU A N 1
ATOM 636 C CA . GLU A 1 82 ? -2.580 6.529 -12.997 1.00 91.44 82 GLU A CA 1
ATOM 637 C C . GLU A 1 82 ? -1.847 5.260 -12.537 1.00 91.44 82 GLU A C 1
ATOM 639 O O . GLU A 1 82 ? -0.814 5.311 -11.867 1.00 91.44 82 GLU A O 1
ATOM 644 N N . CYS A 1 83 ? -2.375 4.096 -12.914 1.00 93.50 83 CYS A N 1
ATOM 645 C CA . CYS A 1 83 ? -1.784 2.806 -12.593 1.00 93.50 83 CYS A CA 1
ATOM 646 C C . CYS A 1 83 ? -2.050 1.798 -13.703 1.00 93.50 83 CYS A C 1
ATOM 648 O O . CYS A 1 83 ? -3.152 1.696 -14.238 1.00 93.50 83 CYS A O 1
ATOM 650 N N . GLN A 1 84 ? -1.015 1.034 -14.038 1.00 94.75 84 GLN A N 1
ATOM 651 C CA . GLN A 1 84 ? -1.112 -0.095 -14.951 1.00 94.75 84 GLN A CA 1
ATOM 652 C C . GLN A 1 84 ? -0.945 -1.385 -14.161 1.00 94.75 84 GLN A C 1
ATOM 654 O O . GLN A 1 84 ? 0.018 -1.545 -13.408 1.00 94.75 84 GLN A O 1
ATOM 659 N N 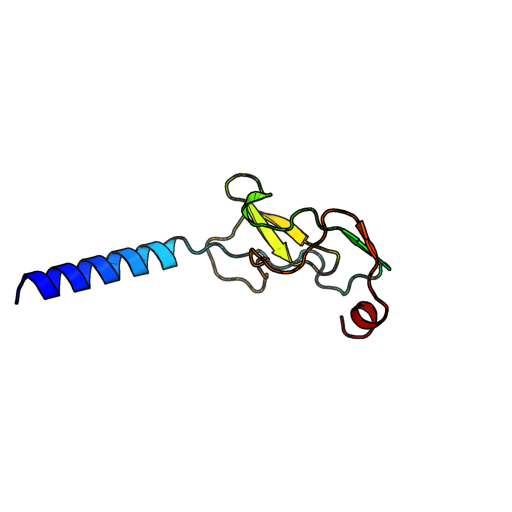. PHE A 1 85 ? -1.893 -2.297 -14.345 1.00 94.62 85 PHE A N 1
ATOM 660 C CA . PHE A 1 85 ? -1.872 -3.611 -13.724 1.00 94.62 85 PHE A CA 1
ATOM 661 C C . PHE A 1 85 ? -0.725 -4.476 -14.260 1.00 94.62 85 PHE A C 1
ATOM 663 O O . PHE A 1 85 ? -0.428 -4.473 -15.455 1.00 94.62 85 PHE A O 1
ATOM 670 N N . GLY A 1 86 ? -0.118 -5.277 -13.383 1.00 94.44 86 GLY A N 1
ATOM 671 C CA . GLY 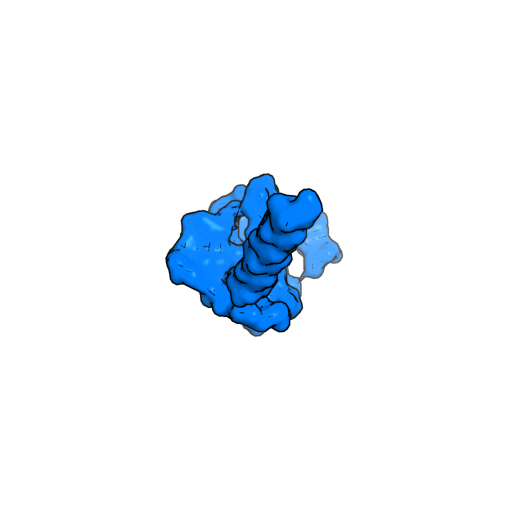A 1 86 ? 0.945 -6.208 -13.748 1.00 94.44 86 GLY A CA 1
ATOM 672 C C . GLY A 1 86 ? 2.306 -5.534 -13.928 1.00 94.44 86 GLY A C 1
ATOM 673 O O . GLY A 1 86 ? 2.664 -4.616 -13.191 1.00 94.44 86 GLY A O 1
ATOM 674 N N . LYS A 1 87 ? 3.109 -6.050 -14.867 1.00 93.88 87 LYS A N 1
ATOM 675 C CA . LYS A 1 87 ? 4.505 -5.638 -15.070 1.00 93.88 87 LYS A CA 1
ATOM 676 C C . LYS A 1 87 ? 4.591 -4.324 -15.852 1.00 93.88 87 LYS A C 1
ATOM 678 O O . LYS A 1 87 ? 4.247 -4.287 -17.028 1.00 93.88 87 LYS A O 1
ATOM 683 N N . VAL A 1 88 ? 5.168 -3.296 -15.235 1.00 92.12 88 VAL A N 1
ATOM 684 C CA . VAL A 1 88 ? 5.362 -1.963 -15.825 1.00 92.12 88 VAL A CA 1
ATOM 685 C C . VAL A 1 88 ? 6.849 -1.638 -15.833 1.00 92.12 88 V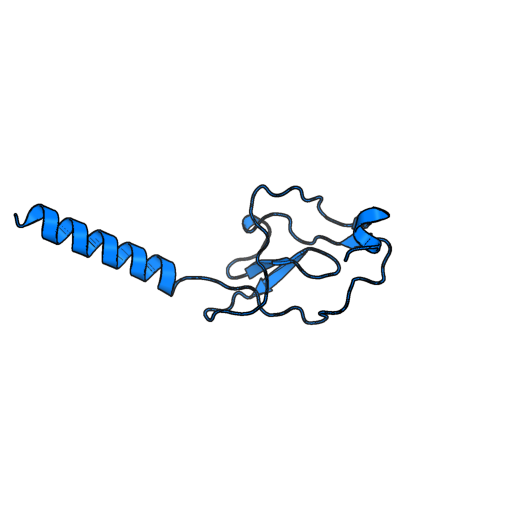AL A C 1
ATOM 687 O O . VAL A 1 88 ? 7.489 -1.694 -14.785 1.00 92.12 88 VAL A O 1
ATOM 690 N N . LYS A 1 89 ? 7.427 -1.305 -16.992 1.00 88.44 89 LYS A N 1
ATOM 691 C CA . LYS A 1 89 ? 8.824 -0.844 -17.047 1.00 88.44 89 LYS A CA 1
ATOM 692 C C . LYS A 1 89 ? 8.955 0.488 -16.314 1.00 88.44 89 LYS A C 1
ATOM 694 O O . LYS A 1 89 ? 8.153 1.393 -16.531 1.00 88.44 89 LYS A O 1
ATOM 699 N N . GLN A 1 90 ? 9.969 0.612 -15.466 1.00 72.06 90 GLN A N 1
ATOM 700 C CA . GLN A 1 90 ? 10.306 1.892 -14.866 1.00 72.06 90 GLN A CA 1
ATOM 701 C C . GLN A 1 90 ? 10.875 2.793 -15.960 1.00 72.06 90 GLN A C 1
ATOM 703 O O . GLN A 1 90 ? 11.821 2.426 -16.656 1.00 72.06 90 GLN A O 1
ATOM 708 N N . GLY A 1 91 ? 10.271 3.965 -16.142 1.00 68.06 91 GLY A N 1
ATOM 709 C CA . GLY A 1 91 ? 10.875 5.000 -16.967 1.00 68.06 91 GLY A CA 1
ATOM 710 C C . GLY A 1 91 ? 12.204 5.436 -16.349 1.00 68.06 91 GLY A C 1
ATOM 711 O O . GLY A 1 91 ? 12.341 5.462 -15.129 1.00 68.06 91 GLY A O 1
ATOM 712 N N . PHE A 1 92 ? 13.165 5.818 -17.189 1.00 55.34 92 PHE A N 1
ATOM 713 C CA . PHE A 1 92 ? 14.499 6.278 -16.778 1.00 55.34 92 PHE A CA 1
ATOM 714 C C . PHE A 1 92 ? 14.468 7.365 -15.681 1.00 55.34 92 PHE A C 1
ATOM 716 O O . PHE A 1 92 ? 15.286 7.368 -14.765 1.00 55.34 92 PHE A O 1
ATOM 723 N N . TRP A 1 93 ? 13.468 8.250 -15.727 1.00 52.47 93 TRP A N 1
ATOM 724 C CA . TRP A 1 93 ? 13.250 9.292 -14.721 1.00 52.47 93 TRP A CA 1
ATOM 725 C C . TRP A 1 93 ? 12.792 8.740 -13.362 1.00 52.47 93 TRP A C 1
ATOM 727 O O . TRP A 1 93 ? 13.209 9.243 -12.324 1.00 52.47 93 TRP A O 1
ATOM 737 N N . SER A 1 94 ? 11.990 7.672 -13.344 1.00 56.88 94 SER A N 1
ATOM 738 C CA . SER A 1 94 ? 11.501 7.032 -12.113 1.00 56.88 94 SER A CA 1
ATOM 739 C C . SER A 1 94 ? 12.585 6.245 -11.372 1.00 56.88 94 SER A C 1
ATOM 741 O O . SER A 1 94 ? 12.458 6.048 -10.169 1.00 56.88 94 SER A O 1
ATOM 743 N N . SER A 1 95 ? 13.637 5.804 -12.072 1.00 54.09 95 SER A N 1
ATOM 744 C CA . SER A 1 95 ? 14.785 5.097 -11.485 1.00 54.09 95 SER A CA 1
ATOM 745 C C . SER A 1 95 ? 15.884 6.018 -10.938 1.00 54.09 95 SER A C 1
ATOM 747 O O . SER A 1 95 ? 16.741 5.553 -10.198 1.00 54.09 95 SER A O 1
ATOM 749 N N . LEU A 1 96 ? 15.897 7.299 -11.326 1.00 44.56 96 LEU A N 1
ATOM 750 C CA . LEU A 1 96 ? 16.919 8.274 -10.910 1.00 44.56 96 LEU A CA 1
ATOM 751 C C . LEU A 1 96 ? 16.539 9.070 -9.653 1.00 44.56 96 LEU A C 1
ATOM 753 O O . LEU A 1 96 ? 17.424 9.566 -8.963 1.00 44.56 96 LEU A O 1
ATOM 757 N N . PHE A 1 97 ? 15.241 9.202 -9.370 1.00 49.25 97 PHE A N 1
ATOM 758 C CA . PHE A 1 97 ? 14.700 9.998 -8.258 1.00 49.25 97 PHE A CA 1
ATOM 759 C C . PHE A 1 97 ? 13.849 9.175 -7.275 1.00 49.25 97 PHE A C 1
ATOM 761 O O . PHE A 1 97 ? 13.139 9.754 -6.454 1.00 49.25 97 PHE A O 1
ATOM 768 N N . GLY A 1 98 ? 13.873 7.844 -7.406 1.00 49.25 98 GLY A N 1
ATOM 769 C CA . GLY A 1 98 ? 13.155 6.891 -6.554 1.00 49.25 98 GLY A CA 1
ATOM 770 C C . GLY A 1 98 ? 14.040 6.246 -5.502 1.00 49.25 98 GLY A C 1
ATOM 771 O O . GLY A 1 98 ? 15.245 6.061 -5.779 1.00 49.25 98 GLY A O 1
#

Foldseek 3Di:
DVVVVVVVVVVVVVVVVCLQPDWEDADAPDQDADPDQKAAECDQAQVSEDPQWFWWDHRRYIDTDRTDSDYHPTGGHDHPPDDDHTIGGDDPVNRVPD

Sequence (98 aa):
MMKIKIHIILIFLVCFAIVAFAKFCPPPLHPEPCKRDYKYNHCCSQGDCKSYDICCVEPCGNVCRRARDAETSGVAFRNGDECQFGKVKQGFWSSLFG

pLDDT: mean 86.1, std 12.76, range [44.56, 97.44]

Radius of gyration: 18.15 Å; chains: 1; bounding box: 50×34×37 Å